Protein AF-A0A7W4Z0Y5-F1 (afdb_monomer)

Nearest PDB structures (foldseek):
  1b28-assembly1_A  TM=7.053E-01  e=1.183E+00  Lederbergvirus P22
  1nla-assembly1_B  TM=6.276E-01  e=1.468E+00  Lederbergvirus P22
  2bsq-assembly1_F  TM=7.215E-01  e=5.366E+00  Neisseria gonorrhoeae
  2bsq-assembly1_E  TM=7.279E-01  e=8.267E+00  Neisseria gonorrhoeae

Solvent-accessible surface area (backbone atoms only — not comparable to full-atom values): 3502 Å² total; per-residue (Å²): 129,87,80,70,89,67,80,79,88,80,90,78,92,68,62,65,71,60,52,53,51,49,42,51,57,22,51,80,69,77,44,51,53,66,59,54,51,51,54,51,50,55,50,50,46,70,76,48,67,75,83,81,128

Secondary structure (DSSP, 8-state):
-----PPPP------HHHHHHHHHHHHHTT--HHHHHHHHHHHHHHHS-----

Foldseek 3Di:
DPDDPDDDDDDDDDPPVVVVVLQVVQVVVVHHSVVVVVVVVVVVCVVPPDPDD

Sequence (53 aa):
MPNQPATPKRGVRIPDDLWFAAKRVAADRGETLTSVIIRALERYVRAHPLDED

Mean predicted aligned error: 6.06 Å

pLDDT: mean 90.03, std 12.67, r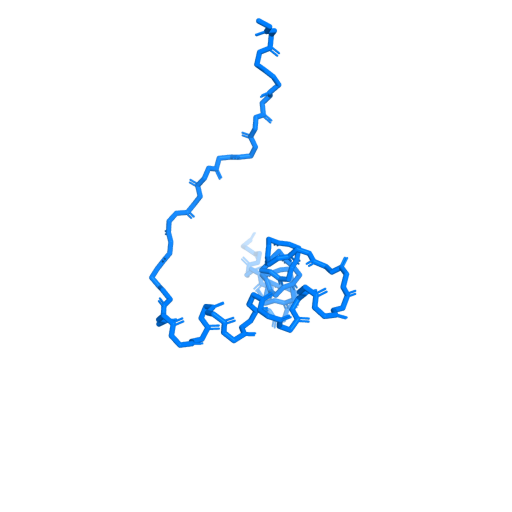ange [52.53, 98.56]

InterPro domains:
  IPR010985 Ribbon-helix-helix [SSF47598] (7-48)

Organism: NCBI:txid1036020

Radius of gyration: 14.64 Å; Cα contacts (8 Å, |Δi|>4): 12; chains: 1; bounding box: 35×43×23 Å

Structure (mmCIF, N/CA/C/O backbone):
data_AF-A0A7W4Z0Y5-F1
#
_entry.id   AF-A0A7W4Z0Y5-F1
#
loop_
_atom_site.group_PDB
_atom_site.id
_atom_site.type_symbol
_atom_site.label_atom_id
_atom_site.label_alt_id
_atom_site.label_comp_id
_atom_site.label_asym_id
_atom_site.label_entity_id
_atom_site.label_seq_id
_atom_site.pdbx_PDB_ins_code
_atom_site.Cartn_x
_atom_site.Cartn_y
_atom_site.Cartn_z
_atom_site.occupancy
_atom_site.B_iso_or_equiv
_atom_site.auth_seq_id
_atom_site.auth_comp_id
_atom_site.auth_asym_id
_atom_site.auth_atom_id
_atom_site.pdbx_PDB_model_num
ATOM 1 N N . MET A 1 1 ? 15.242 23.731 8.124 1.00 56.50 1 MET A N 1
ATOM 2 C CA . MET A 1 1 ? 14.864 22.776 9.191 1.00 56.50 1 MET A CA 1
ATOM 3 C C . MET A 1 1 ? 15.728 21.532 9.032 1.00 56.50 1 MET A C 1
ATOM 5 O O . MET A 1 1 ? 16.039 21.221 7.886 1.00 56.50 1 MET A O 1
ATOM 9 N N . PRO A 1 2 ? 16.185 20.876 10.110 1.00 52.53 2 PRO A N 1
ATOM 10 C CA . PRO A 1 2 ? 17.063 19.719 9.984 1.00 52.53 2 PRO A CA 1
ATOM 11 C C . PRO A 1 2 ? 16.258 18.554 9.399 1.00 52.53 2 PRO A C 1
ATOM 13 O O . PRO A 1 2 ? 15.249 18.145 9.969 1.00 52.53 2 PRO A O 1
ATOM 16 N N . ASN A 1 3 ? 16.670 18.081 8.222 1.00 65.31 3 ASN A N 1
ATOM 17 C CA . ASN A 1 3 ? 16.043 16.964 7.522 1.00 65.31 3 ASN A CA 1
ATOM 18 C C . ASN A 1 3 ? 16.141 15.709 8.401 1.00 65.31 3 ASN A C 1
ATOM 20 O O . ASN A 1 3 ? 17.214 15.116 8.507 1.00 65.31 3 ASN A O 1
ATOM 24 N N . GLN A 1 4 ? 15.032 15.297 9.026 1.00 61.44 4 GLN A N 1
ATOM 25 C CA . GLN A 1 4 ? 14.920 13.937 9.553 1.00 61.44 4 GLN A CA 1
ATOM 26 C C . GLN A 1 4 ? 15.208 12.952 8.411 1.00 61.44 4 GLN A C 1
ATOM 28 O O . GLN A 1 4 ? 14.789 13.216 7.277 1.00 61.44 4 GLN A O 1
ATOM 33 N N . PRO A 1 5 ? 15.913 11.837 8.667 1.00 63.53 5 PRO A N 1
ATOM 34 C CA . PRO A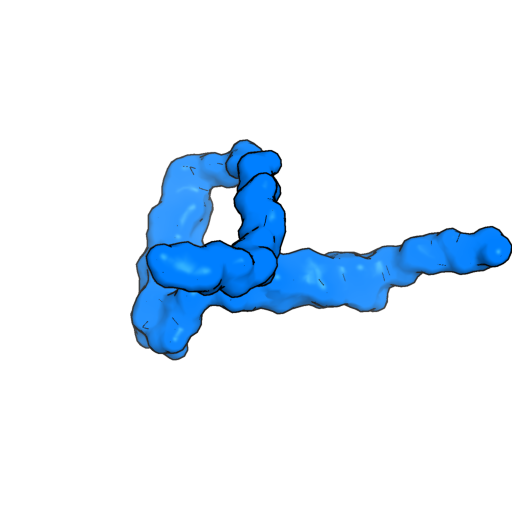 1 5 ? 16.156 10.833 7.644 1.00 63.53 5 PRO A CA 1
ATOM 35 C C . PRO A 1 5 ? 14.813 10.232 7.218 1.00 63.53 5 PRO A C 1
ATOM 37 O O . PRO A 1 5 ? 14.253 9.364 7.881 1.00 63.53 5 PRO A O 1
ATOM 40 N N . ALA A 1 6 ? 14.264 10.742 6.117 1.00 75.69 6 ALA A N 1
ATOM 41 C CA . ALA A 1 6 ? 13.073 10.188 5.505 1.00 75.69 6 ALA A CA 1
ATOM 42 C C . ALA A 1 6 ? 13.423 8.820 4.919 1.00 75.69 6 ALA A C 1
ATOM 44 O O . ALA A 1 6 ? 14.468 8.663 4.279 1.00 75.69 6 ALA A O 1
ATOM 45 N N . THR A 1 7 ? 12.543 7.835 5.108 1.00 79.69 7 THR A N 1
ATOM 46 C CA . THR A 1 7 ? 12.674 6.534 4.449 1.00 79.69 7 THR A CA 1
ATOM 47 C C . THR A 1 7 ? 12.916 6.749 2.950 1.00 79.69 7 THR A C 1
ATOM 49 O O . THR A 1 7 ? 12.158 7.497 2.319 1.00 79.69 7 THR A O 1
ATOM 52 N N . PRO A 1 8 ? 13.956 6.128 2.358 1.00 83.38 8 PRO A N 1
ATOM 53 C CA . PRO A 1 8 ? 14.244 6.292 0.942 1.00 83.38 8 PRO A CA 1
ATOM 54 C C . PRO A 1 8 ? 13.024 5.940 0.090 1.00 83.38 8 PRO A C 1
ATOM 56 O O . PRO A 1 8 ? 12.404 4.892 0.279 1.00 83.38 8 PRO A O 1
ATOM 59 N N . LYS A 1 9 ? 12.691 6.801 -0.876 1.00 85.88 9 LYS A N 1
ATOM 60 C CA . LYS A 1 9 ? 11.621 6.515 -1.836 1.00 85.88 9 LYS A CA 1
ATOM 61 C C . LYS A 1 9 ? 12.031 5.319 -2.695 1.00 85.88 9 LYS A C 1
ATOM 63 O O . LYS A 1 9 ? 13.122 5.302 -3.262 1.00 85.88 9 LYS A O 1
ATOM 68 N N . ARG A 1 10 ? 11.147 4.330 -2.812 1.00 88.69 10 ARG A N 1
ATOM 69 C CA . ARG A 1 10 ? 11.305 3.187 -3.719 1.00 88.69 10 ARG A CA 1
ATOM 70 C C . ARG A 1 10 ? 10.296 3.328 -4.856 1.00 88.69 10 ARG A C 1
ATOM 72 O O . ARG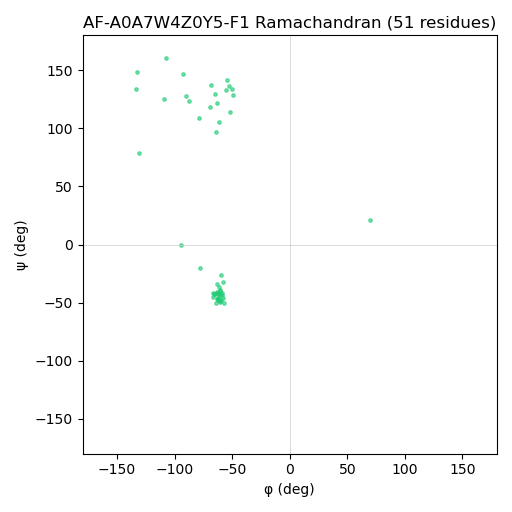 A 1 10 ? 9.111 3.508 -4.596 1.00 88.69 10 ARG A O 1
ATOM 79 N N . GLY A 1 11 ? 10.774 3.296 -6.099 1.00 90.38 11 GLY A N 1
ATOM 80 C CA . GLY A 1 11 ? 9.922 3.305 -7.288 1.00 90.38 11 GLY A CA 1
ATOM 81 C C . GLY A 1 11 ? 9.569 1.880 -7.699 1.00 90.38 11 GLY A C 1
ATOM 82 O O . GLY A 1 11 ? 10.463 1.055 -7.864 1.00 90.38 11 GLY A O 1
ATOM 83 N N . VAL A 1 12 ? 8.280 1.598 -7.869 1.00 92.06 12 VAL A N 1
ATOM 84 C CA . VAL A 1 12 ? 7.761 0.317 -8.368 1.00 92.06 12 VAL A CA 1
ATOM 85 C C . VAL A 1 12 ? 6.725 0.587 -9.452 1.00 92.06 12 VAL A C 1
ATOM 87 O O . VAL A 1 12 ? 6.041 1.609 -9.415 1.00 92.06 12 VAL A O 1
ATOM 90 N N . ARG A 1 13 ? 6.617 -0.313 -10.431 1.00 95.81 13 ARG A N 1
ATOM 91 C CA . ARG A 1 13 ? 5.559 -0.243 -11.444 1.00 95.81 13 ARG A CA 1
ATOM 92 C C . ARG A 1 13 ? 4.331 -0.973 -10.922 1.00 95.81 13 ARG A C 1
ATOM 94 O O . ARG A 1 13 ? 4.422 -2.147 -10.578 1.00 95.81 13 ARG A O 1
ATOM 101 N N . ILE A 1 14 ? 3.207 -0.272 -10.868 1.00 95.75 14 ILE A N 1
ATOM 102 C CA . ILE A 1 14 ? 1.910 -0.799 -10.446 1.00 95.75 14 ILE A CA 1
ATOM 103 C C . ILE A 1 14 ? 0.894 -0.305 -11.480 1.00 95.75 14 ILE A C 1
ATOM 105 O O . ILE A 1 14 ? 0.958 0.873 -11.830 1.00 95.75 14 ILE A O 1
ATOM 109 N N . PRO A 1 15 ? -0.005 -1.164 -11.988 1.00 98.38 15 PRO A N 1
ATOM 110 C CA . PRO A 1 15 ? -1.114 -0.722 -12.825 1.00 98.38 15 PRO A CA 1
ATOM 111 C C . PRO A 1 15 ? -1.929 0.392 -12.150 1.00 98.38 15 PRO A C 1
ATOM 113 O O . PRO A 1 15 ? -2.216 0.319 -10.952 1.00 98.38 15 PRO A O 1
ATOM 116 N N . ASP A 1 16 ? -2.283 1.428 -12.910 1.00 97.94 16 ASP A N 1
ATOM 117 C CA . ASP A 1 16 ? -2.962 2.618 -12.383 1.00 97.94 16 ASP A CA 1
ATOM 118 C C . ASP A 1 16 ? -4.301 2.275 -11.718 1.00 97.94 16 ASP A C 1
ATOM 120 O O . ASP A 1 16 ? -4.615 2.772 -10.636 1.00 97.94 16 ASP A O 1
ATOM 124 N N . ASP A 1 17 ? -5.075 1.384 -12.334 1.00 98.25 17 ASP A N 1
ATOM 125 C CA . ASP A 1 17 ? -6.361 0.909 -11.825 1.00 98.25 17 ASP A CA 1
ATOM 126 C C . ASP A 1 17 ? -6.223 0.268 -10.435 1.00 98.25 17 ASP A C 1
ATOM 128 O O . ASP A 1 17 ? -6.957 0.624 -9.506 1.00 98.25 17 ASP A O 1
ATOM 132 N N . LEU A 1 18 ? -5.223 -0.597 -10.258 1.00 98.12 18 LEU A N 1
ATOM 133 C CA . LEU A 1 18 ? -4.908 -1.216 -8.976 1.00 98.12 18 LEU A CA 1
ATOM 134 C C . LEU A 1 18 ? -4.449 -0.177 -7.947 1.00 98.12 18 LEU A C 1
ATOM 136 O O . LEU A 1 18 ? -4.880 -0.223 -6.792 1.00 98.12 18 LEU A O 1
ATOM 140 N N . TRP A 1 19 ? -3.601 0.772 -8.351 1.00 97.44 19 TRP A N 1
ATOM 141 C CA . TRP A 1 19 ? -3.118 1.836 -7.471 1.00 97.44 19 TRP A CA 1
ATOM 142 C C . TRP A 1 19 ? -4.269 2.697 -6.939 1.00 97.44 19 TRP A C 1
ATOM 144 O O . TRP A 1 19 ? -4.379 2.918 -5.728 1.00 97.44 19 TRP A O 1
ATOM 154 N N . PHE A 1 20 ? -5.157 3.157 -7.823 1.00 98.12 20 PHE A N 1
ATOM 155 C CA . PHE A 1 20 ? -6.298 3.984 -7.440 1.00 98.12 20 PHE A CA 1
ATOM 156 C C . PHE A 1 20 ? -7.311 3.213 -6.591 1.00 98.12 20 PHE A C 1
ATOM 158 O O . PHE A 1 20 ? -7.778 3.747 -5.580 1.00 98.12 20 PHE A O 1
ATOM 165 N N . ALA A 1 21 ? -7.602 1.957 -6.939 1.00 98.38 21 ALA A N 1
ATOM 166 C CA . ALA A 1 21 ? -8.485 1.107 -6.147 1.00 98.38 21 ALA A CA 1
ATOM 167 C C . ALA A 1 21 ? -7.935 0.893 -4.726 1.00 98.38 21 ALA A C 1
ATOM 169 O O . ALA A 1 21 ? -8.646 1.128 -3.746 1.00 98.38 21 ALA A O 1
ATOM 170 N N . ALA A 1 22 ? -6.654 0.531 -4.598 1.00 98.12 22 ALA A N 1
ATOM 171 C CA . ALA A 1 22 ? -6.009 0.329 -3.303 1.00 98.12 22 ALA A CA 1
ATOM 172 C C . ALA A 1 22 ? -5.964 1.620 -2.472 1.00 98.12 22 ALA A C 1
ATOM 174 O O . ALA A 1 22 ? -6.241 1.592 -1.272 1.00 98.12 22 ALA A O 1
ATOM 17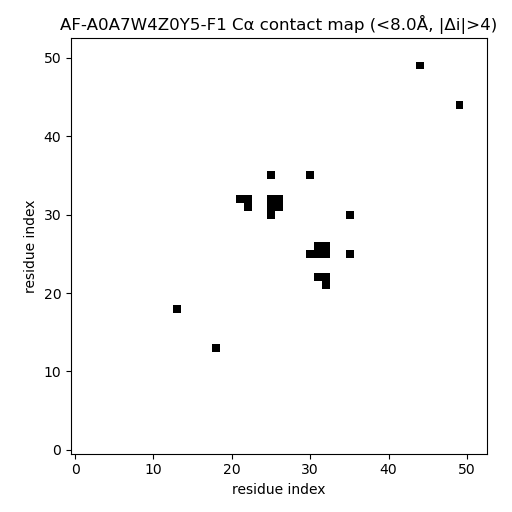5 N N . LYS A 1 23 ? -5.673 2.765 -3.107 1.00 98.06 23 LYS A N 1
ATOM 176 C CA . LYS A 1 23 ? -5.681 4.076 -2.445 1.00 98.06 23 LYS A CA 1
ATOM 177 C C . LYS A 1 23 ? -7.059 4.418 -1.873 1.00 98.06 23 LYS A C 1
ATOM 179 O O . LYS A 1 23 ? -7.123 4.908 -0.748 1.00 98.06 23 LYS A O 1
ATOM 184 N N . ARG A 1 24 ? -8.141 4.155 -2.619 1.00 98.56 24 ARG A N 1
ATOM 185 C CA . ARG A 1 24 ? -9.514 4.403 -2.150 1.00 98.56 24 ARG A CA 1
ATOM 186 C C . ARG A 1 24 ? -9.858 3.525 -0.951 1.00 98.56 24 ARG A C 1
ATOM 188 O O . ARG A 1 24 ? -10.257 4.046 0.080 1.00 98.56 24 ARG A O 1
ATOM 195 N N . VAL A 1 25 ? -9.610 2.219 -1.055 1.00 98.50 25 VAL A N 1
ATOM 196 C CA . VAL A 1 25 ? -9.888 1.266 0.033 1.00 98.50 25 VAL A CA 1
ATOM 197 C C . VAL A 1 25 ? -9.087 1.596 1.295 1.00 98.50 25 VAL A C 1
ATOM 199 O O . VAL A 1 25 ? -9.616 1.482 2.398 1.00 98.50 25 VAL A O 1
ATOM 202 N N . ALA A 1 26 ? -7.826 2.013 1.156 1.00 98.25 26 ALA A N 1
ATOM 203 C CA . ALA A 1 26 ? -7.015 2.443 2.294 1.00 98.25 26 ALA A CA 1
ATOM 204 C C . ALA A 1 26 ? -7.617 3.685 2.970 1.00 98.25 26 ALA A C 1
ATOM 206 O O . ALA A 1 26 ? -7.789 3.691 4.187 1.00 98.25 26 ALA A O 1
ATOM 207 N N . ALA A 1 27 ? -8.009 4.693 2.183 1.00 98.12 27 ALA A N 1
ATOM 208 C CA . ALA A 1 27 ? -8.634 5.907 2.701 1.00 98.12 27 ALA A CA 1
ATOM 209 C C . ALA A 1 27 ? -9.965 5.621 3.418 1.00 98.12 27 ALA A C 1
ATOM 211 O O . ALA A 1 27 ? -10.162 6.108 4.530 1.00 98.12 27 ALA A O 1
ATOM 212 N N . ASP A 1 28 ? -10.825 4.774 2.840 1.00 98.50 28 ASP A N 1
ATOM 213 C CA . ASP A 1 28 ? -12.102 4.355 3.442 1.00 98.50 28 ASP A CA 1
ATOM 214 C C . ASP A 1 28 ? -11.903 3.654 4.801 1.00 98.50 28 ASP A C 1
ATOM 216 O O . ASP A 1 28 ? -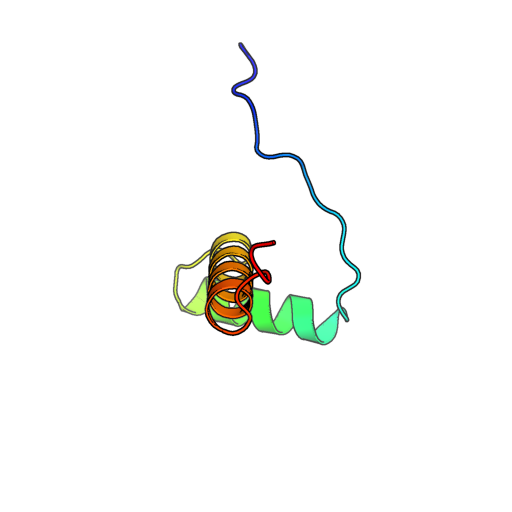12.782 3.673 5.661 1.00 98.50 28 ASP A O 1
ATOM 220 N N . ARG A 1 29 ? -10.729 3.047 5.013 1.00 97.88 29 ARG A N 1
ATOM 221 C CA . ARG A 1 29 ? -10.329 2.371 6.256 1.00 97.88 29 ARG A CA 1
ATOM 222 C C . ARG A 1 29 ? -9.533 3.251 7.223 1.00 97.88 29 ARG A C 1
ATOM 224 O O . ARG A 1 29 ? -9.154 2.772 8.287 1.00 97.88 29 ARG A O 1
ATOM 231 N N . GLY A 1 30 ? -9.265 4.509 6.874 1.00 98.19 30 GLY A N 1
ATOM 232 C CA . GLY A 1 30 ? -8.421 5.401 7.676 1.00 98.19 30 GLY A CA 1
ATOM 233 C C . GLY A 1 30 ? -6.934 5.020 7.674 1.00 98.19 30 GLY A C 1
ATOM 234 O O . GLY A 1 30 ? -6.197 5.413 8.575 1.00 98.19 30 GLY A O 1
ATOM 235 N N . GLU A 1 31 ? -6.479 4.260 6.677 1.00 97.31 31 GLU A N 1
ATOM 236 C CA . GLU A 1 31 ? -5.091 3.825 6.517 1.00 97.31 31 GLU A CA 1
ATOM 237 C C . GLU A 1 31 ? -4.399 4.564 5.360 1.00 97.31 31 GLU A C 1
ATOM 239 O O . GLU A 1 31 ? -5.028 5.083 4.436 1.00 97.31 31 GLU A O 1
ATOM 244 N N . THR A 1 32 ? -3.063 4.571 5.365 1.00 97.19 32 THR A N 1
ATOM 245 C CA . THR A 1 32 ? -2.287 5.051 4.214 1.00 97.19 32 THR A CA 1
ATOM 246 C C . THR A 1 32 ? -1.942 3.900 3.275 1.00 97.19 32 THR A C 1
ATOM 248 O O . THR A 1 32 ? -1.653 2.787 3.718 1.00 97.19 32 THR A O 1
ATOM 251 N N . LEU A 1 33 ? -1.878 4.173 1.968 1.00 96.19 33 LEU A N 1
ATOM 252 C CA . LEU A 1 33 ? -1.420 3.180 0.989 1.00 96.19 33 LEU A CA 1
ATOM 253 C C . LEU A 1 33 ? 0.004 2.680 1.302 1.00 96.19 33 LEU A C 1
ATOM 255 O O . LEU A 1 33 ? 0.305 1.508 1.104 1.00 96.19 33 LEU A O 1
ATOM 259 N N . THR A 1 34 ? 0.859 3.540 1.865 1.00 94.81 34 THR A N 1
ATOM 260 C CA . THR A 1 34 ? 2.196 3.167 2.350 1.00 94.81 34 THR A CA 1
ATOM 261 C C . THR A 1 34 ? 2.131 2.087 3.432 1.00 94.81 34 THR A C 1
ATOM 263 O O . THR A 1 34 ? 2.837 1.087 3.326 1.00 94.81 34 THR A O 1
ATOM 266 N N . SER A 1 35 ? 1.264 2.242 4.439 1.00 96.00 35 SER A N 1
ATOM 267 C CA . SER A 1 35 ? 1.068 1.242 5.503 1.00 96.00 35 SER A CA 1
ATOM 268 C C . SER A 1 35 ? 0.593 -0.099 4.939 1.00 96.00 35 SER A C 1
ATOM 270 O O . SER A 1 35 ? 1.075 -1.154 5.353 1.00 96.00 35 SER A O 1
ATOM 272 N N . VAL A 1 36 ? -0.305 -0.064 3.947 1.00 97.25 36 VAL A N 1
ATOM 273 C CA . VAL A 1 36 ? -0.781 -1.267 3.248 1.00 97.25 36 VAL A CA 1
ATOM 274 C C . VAL A 1 36 ? 0.365 -1.979 2.527 1.00 97.25 36 VAL A C 1
ATOM 276 O O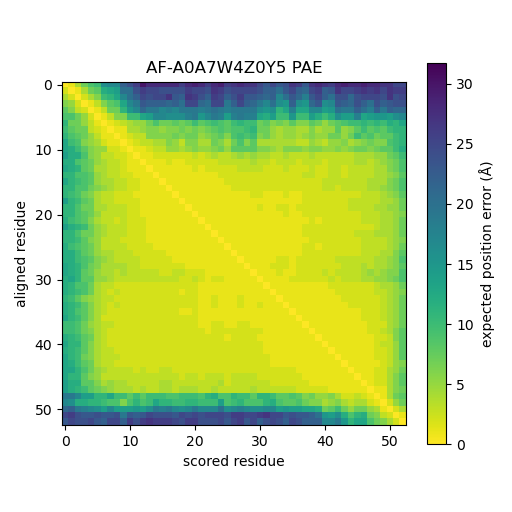 . VAL A 1 36 ? 0.515 -3.192 2.681 1.00 97.25 36 VAL A O 1
ATOM 279 N N . ILE A 1 37 ? 1.189 -1.240 1.775 1.00 95.81 37 ILE A N 1
ATOM 280 C CA . ILE A 1 37 ? 2.336 -1.795 1.041 1.00 95.81 37 ILE A CA 1
ATOM 281 C C . ILE A 1 37 ? 3.354 -2.409 2.008 1.00 95.81 37 ILE A C 1
ATOM 283 O O . ILE A 1 37 ? 3.782 -3.537 1.785 1.00 95.81 37 ILE A O 1
ATOM 287 N N . ILE A 1 38 ? 3.702 -1.716 3.098 1.00 95.75 38 ILE A N 1
ATOM 288 C CA . ILE A 1 38 ? 4.641 -2.229 4.110 1.00 95.75 38 ILE A CA 1
ATOM 289 C C . ILE A 1 38 ? 4.142 -3.564 4.670 1.00 95.75 38 ILE A C 1
ATOM 291 O O . ILE A 1 38 ? 4.865 -4.555 4.616 1.00 95.75 38 ILE A O 1
ATOM 295 N N . ARG A 1 39 ? 2.876 -3.630 5.103 1.00 96.94 39 ARG A N 1
ATOM 296 C CA . ARG A 1 39 ? 2.287 -4.862 5.649 1.00 96.94 39 ARG A CA 1
ATOM 297 C C . ARG A 1 39 ? 2.258 -6.001 4.628 1.00 96.94 39 ARG A C 1
ATOM 299 O O . ARG A 1 39 ? 2.440 -7.164 4.989 1.00 96.94 39 ARG A O 1
ATOM 306 N N . ALA A 1 40 ? 2.014 -5.689 3.355 1.00 96.12 40 ALA A N 1
ATOM 307 C CA . ALA A 1 40 ? 2.048 -6.680 2.285 1.00 96.12 40 ALA A CA 1
ATOM 308 C C . ALA A 1 40 ? 3.465 -7.241 2.076 1.00 96.12 40 ALA A C 1
ATOM 310 O O . ALA A 1 40 ? 3.617 -8.456 1.957 1.00 96.12 40 ALA A O 1
ATOM 311 N N . LEU A 1 41 ? 4.488 -6.381 2.094 1.00 95.75 41 LEU A N 1
ATOM 312 C CA . LEU A 1 41 ? 5.892 -6.782 1.975 1.00 95.75 41 LEU A CA 1
ATOM 313 C C . LEU A 1 41 ? 6.356 -7.604 3.186 1.00 95.75 41 LEU A C 1
ATOM 315 O O . LEU A 1 41 ? 6.942 -8.667 3.008 1.00 95.75 41 LEU A O 1
ATOM 319 N N . GLU A 1 42 ? 6.031 -7.177 4.409 1.00 96.75 42 GLU A N 1
ATOM 320 C CA . GLU A 1 42 ? 6.326 -7.932 5.637 1.00 96.75 42 GLU A CA 1
ATOM 321 C C . GLU A 1 42 ? 5.680 -9.320 5.621 1.00 96.75 42 GLU A C 1
ATOM 323 O O . GLU A 1 42 ? 6.313 -10.319 5.970 1.00 96.75 42 GLU A O 1
ATOM 328 N N . ARG A 1 43 ? 4.413 -9.402 5.190 1.00 97.38 43 ARG A N 1
ATOM 329 C CA . ARG A 1 43 ? 3.717 -10.682 5.027 1.00 97.38 43 ARG A CA 1
ATOM 330 C C . ARG A 1 43 ? 4.401 -11.552 3.979 1.00 97.38 43 ARG A C 1
ATOM 332 O O . ARG A 1 43 ? 4.510 -12.755 4.192 1.00 97.38 43 ARG A O 1
ATOM 339 N N . TYR A 1 44 ? 4.831 -10.961 2.867 1.00 96.62 44 TYR A N 1
ATOM 340 C CA . TYR A 1 44 ? 5.502 -11.685 1.795 1.00 96.62 44 TYR A CA 1
ATOM 341 C C . TYR A 1 44 ? 6.820 -12.303 2.272 1.00 96.62 44 TYR A C 1
ATOM 343 O O . TYR A 1 44 ? 7.015 -13.498 2.072 1.00 96.62 44 TYR A O 1
ATOM 351 N N . VAL A 1 45 ? 7.656 -11.533 2.978 1.00 97.12 45 VAL A N 1
ATOM 352 C CA . VAL A 1 45 ? 8.921 -12.017 3.565 1.00 97.12 45 VAL A CA 1
ATOM 353 C C . VAL A 1 45 ? 8.670 -13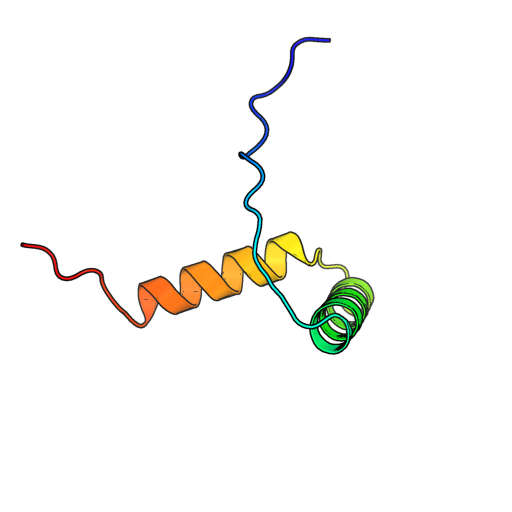.092 4.620 1.00 97.12 45 VAL A C 1
ATOM 355 O O . VAL A 1 45 ? 9.340 -14.114 4.635 1.00 97.12 45 VAL A O 1
ATOM 358 N N . ARG A 1 46 ? 7.660 -12.927 5.481 1.00 95.19 46 ARG A N 1
ATOM 359 C CA . ARG A 1 46 ? 7.320 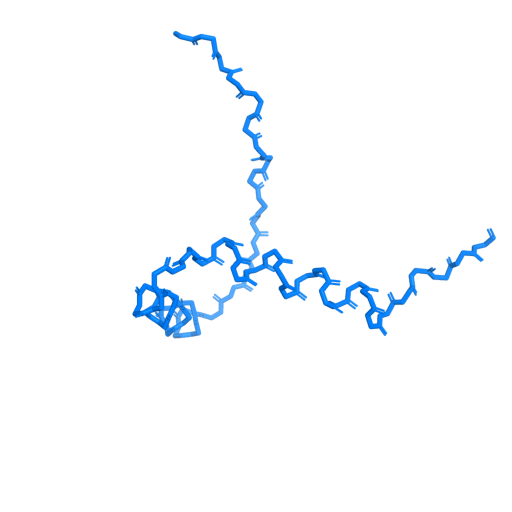-13.955 6.478 1.00 95.19 46 ARG A CA 1
ATOM 360 C C . ARG A 1 46 ? 6.862 -15.269 5.840 1.00 95.19 46 ARG A C 1
ATOM 362 O O . ARG A 1 46 ? 7.092 -16.330 6.407 1.00 95.19 46 ARG A O 1
ATOM 369 N N . ALA A 1 47 ? 6.176 -15.191 4.702 1.00 95.94 47 ALA A N 1
ATOM 370 C CA . ALA A 1 47 ? 5.717 -16.361 3.959 1.00 95.94 47 ALA A CA 1
ATOM 371 C C . ALA A 1 47 ? 6.831 -17.028 3.133 1.00 95.94 47 ALA A C 1
ATOM 373 O O . ALA A 1 47 ? 6.687 -18.194 2.781 1.00 95.94 47 ALA A O 1
ATOM 374 N N . HIS A 1 48 ? 7.914 -16.304 2.841 1.00 95.62 48 HIS A N 1
ATOM 375 C CA . HIS A 1 48 ? 9.068 -16.781 2.081 1.00 95.62 48 HIS A CA 1
ATOM 376 C C . HIS A 1 48 ? 10.338 -16.411 2.855 1.00 95.62 48 HIS A C 1
ATOM 378 O O . HIS A 1 48 ? 10.957 -15.389 2.537 1.00 95.62 48 HIS A O 1
ATOM 384 N N . PRO A 1 49 ? 10.682 -17.178 3.911 1.00 88.00 49 PRO A N 1
ATOM 385 C CA . PRO A 1 49 ? 11.913 -16.960 4.654 1.00 88.00 49 PRO A CA 1
ATOM 386 C C . PRO A 1 49 ? 13.078 -16.884 3.675 1.00 88.00 49 PRO A C 1
ATOM 388 O O . PRO A 1 49 ? 13.154 -17.680 2.741 1.00 88.00 49 PRO A O 1
ATOM 391 N N . LEU A 1 50 ? 13.937 -15.887 3.858 1.00 85.38 50 LEU A N 1
ATOM 392 C CA . LEU A 1 50 ? 15.200 -15.859 3.139 1.00 85.38 50 LEU A CA 1
ATOM 393 C C . LEU A 1 50 ? 15.956 -17.096 3.618 1.00 85.38 50 LEU A C 1
ATOM 395 O O . LEU A 1 50 ? 16.110 -17.249 4.828 1.00 85.38 50 LEU A O 1
ATOM 399 N N . ASP A 1 51 ? 16.322 -17.989 2.701 1.00 81.31 51 ASP A N 1
ATOM 400 C CA . ASP A 1 51 ? 17.160 -19.137 3.032 1.00 81.31 51 ASP A CA 1
ATOM 401 C C . ASP A 1 51 ? 18.400 -18.596 3.765 1.00 81.31 51 ASP A C 1
ATOM 403 O O . ASP A 1 51 ? 19.146 -17.781 3.219 1.00 81.31 51 ASP A O 1
ATOM 407 N N . GLU A 1 52 ? 18.539 -18.940 5.047 1.00 67.56 52 GLU A N 1
ATOM 408 C CA . GLU A 1 52 ? 19.736 -18.618 5.820 1.00 67.56 52 GLU A CA 1
ATOM 409 C C . GLU A 1 52 ? 20.804 -19.643 5.419 1.00 67.56 52 GLU A C 1
ATOM 411 O O . GLU A 1 52 ? 20.655 -20.827 5.727 1.00 67.56 52 GLU A O 1
ATOM 416 N N . ASP A 1 53 ? 21.826 -19.195 4.680 1.00 58.19 53 ASP A N 1
ATOM 417 C CA . ASP A 1 53 ? 23.089 -19.932 4.504 1.00 58.19 53 ASP A CA 1
ATOM 418 C C . ASP A 1 53 ? 23.832 -20.085 5.846 1.00 58.19 53 ASP A C 1
ATOM 420 O O . ASP A 1 53 ? 23.933 -19.079 6.593 1.00 58.19 53 AS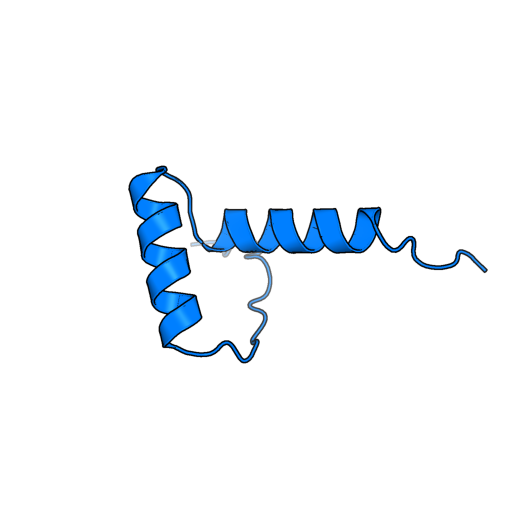P A O 1
#